Protein AF-A0AAN6SCI5-F1 (afdb_monomer)

Solvent-accessible surface area (backbone atoms only — not comparable to full-atom values): 6246 Å² total; per-residue (Å²): 141,80,89,65,73,74,57,64,56,63,54,95,92,51,54,70,69,58,29,52,54,51,34,51,48,52,53,50,52,51,50,53,50,50,53,51,49,54,52,49,51,63,71,60,40,54,67,60,54,48,51,54,51,54,52,51,51,54,52,51,53,52,50,51,53,50,52,54,50,53,52,52,52,51,52,53,52,51,54,54,52,53,51,53,58,55,62,68,71,72,76,73,95,79,88,89,83,80,87,81,86,83,130

Organism: NCBI:txid241081

pLDDT: mean 79.53, std 14.57, range [45.47, 95.69]

Secondary structure (DSSP, 8-state):
----GGGGSPPTT--HHHHHHHHHHHHHHHHHHHHHHHHHHHHT-HHHHHHHHHHHHHHHHHHHHHHHHHHHHHHHHHHHHHHHHHHTTSS------------

Foldseek 3Di:
DDDDPCLLDADDVRDNVNSVVSVVVSVVVVVVVVVVVVVVVVVPCVVVVVVVVVVVVVVVVVVVVVVVVVVVVVVVVVVVVVVVVVVVVPPDPDDDPDDDDDD

Structure (mmCIF, N/CA/C/O backbone):
data_AF-A0AAN6SCI5-F1
#
_entry.id   AF-A0AAN6SCI5-F1
#
loop_
_atom_site.group_PDB
_atom_site.id
_atom_site.type_symbol
_atom_site.label_atom_id
_atom_site.label_alt_id
_atom_site.label_comp_id
_atom_site.label_asym_id
_atom_site.label_entity_id
_atom_site.label_seq_id
_atom_site.pdbx_PDB_ins_code
_atom_site.Cartn_x
_atom_site.Cartn_y
_atom_site.Cartn_z
_atom_site.occupancy
_atom_site.B_iso_or_equiv
_atom_site.auth_seq_id
_atom_site.auth_comp_id
_atom_site.auth_asym_id
_atom_site.auth_atom_id
_atom_site.pdbx_PDB_model_num
ATOM 1 N N . MET A 1 1 ? 7.717 -0.915 -23.045 1.00 56.09 1 MET A N 1
ATOM 2 C CA . MET A 1 1 ? 8.410 -0.181 -24.132 1.00 56.09 1 MET A CA 1
ATOM 3 C C . MET A 1 1 ? 9.618 -0.993 -24.574 1.00 56.09 1 MET A C 1
ATOM 5 O O . MET A 1 1 ? 10.238 -1.603 -23.715 1.00 56.09 1 MET A O 1
ATOM 9 N N . SER A 1 2 ? 9.942 -1.019 -25.869 1.00 64.94 2 SER A N 1
ATOM 10 C CA . SER A 1 2 ? 11.086 -1.757 -26.432 1.00 64.94 2 SER A CA 1
ATOM 11 C C . SER A 1 2 ? 12.125 -0.799 -27.021 1.00 64.94 2 SER A C 1
ATOM 13 O O . SER A 1 2 ? 11.762 0.191 -27.656 1.00 64.94 2 SER A O 1
ATOM 15 N N . PHE A 1 3 ? 13.411 -1.096 -26.833 1.00 68.00 3 PHE A N 1
ATOM 16 C CA . PHE A 1 3 ? 14.507 -0.353 -27.457 1.00 68.00 3 PHE A CA 1
ATOM 17 C C . PHE A 1 3 ? 14.602 -0.686 -28.957 1.00 68.00 3 PHE A C 1
ATOM 19 O O . PHE A 1 3 ? 14.594 -1.860 -29.324 1.00 68.00 3 PHE A O 1
ATOM 26 N N . ASN A 1 4 ? 14.694 0.330 -29.825 1.00 72.62 4 ASN A N 1
ATOM 27 C CA . ASN A 1 4 ? 14.859 0.142 -31.271 1.00 72.62 4 ASN A CA 1
ATOM 28 C C . ASN A 1 4 ? 16.313 0.405 -31.694 1.00 72.62 4 ASN A C 1
ATOM 30 O O . ASN A 1 4 ? 16.757 1.554 -31.740 1.00 72.62 4 ASN A O 1
ATOM 34 N N . ALA A 1 5 ? 17.028 -0.656 -32.072 1.00 68.50 5 ALA A N 1
ATOM 35 C CA . ALA A 1 5 ? 18.423 -0.592 -32.504 1.00 68.50 5 ALA A CA 1
ATOM 36 C C . ALA A 1 5 ? 18.646 0.214 -33.801 1.00 68.50 5 ALA A C 1
ATOM 38 O O . ALA A 1 5 ? 19.753 0.692 -34.030 1.00 68.50 5 ALA A O 1
ATOM 39 N N . ALA A 1 6 ? 17.609 0.454 -34.615 1.00 71.31 6 ALA A N 1
ATOM 40 C CA . ALA A 1 6 ? 17.704 1.300 -35.811 1.00 71.31 6 ALA A CA 1
ATOM 41 C C . ALA A 1 6 ? 18.051 2.768 -35.488 1.00 71.31 6 ALA A C 1
ATOM 43 O O . ALA A 1 6 ? 18.509 3.508 -36.355 1.00 71.31 6 ALA A O 1
ATOM 44 N N . THR A 1 7 ? 17.882 3.190 -34.229 1.00 67.31 7 THR A N 1
ATOM 45 C CA . THR A 1 7 ? 18.312 4.512 -33.742 1.00 67.31 7 THR A CA 1
ATOM 46 C C . THR A 1 7 ? 19.832 4.693 -33.722 1.00 67.31 7 THR A C 1
ATOM 48 O O . THR A 1 7 ? 20.293 5.832 -33.677 1.00 67.31 7 THR A O 1
ATOM 51 N N . LEU A 1 8 ? 20.595 3.596 -33.805 1.00 67.25 8 LEU A N 1
ATOM 52 C CA . LEU A 1 8 ? 22.060 3.587 -33.839 1.00 67.25 8 LEU A CA 1
ATOM 53 C C . LEU A 1 8 ? 22.634 3.738 -35.257 1.00 67.25 8 LEU A C 1
ATOM 55 O O . LEU A 1 8 ? 23.846 3.849 -35.417 1.00 67.25 8 LEU A O 1
ATOM 59 N N . ILE A 1 9 ? 21.784 3.725 -36.288 1.00 77.25 9 ILE A N 1
ATOM 60 C CA . ILE A 1 9 ? 22.217 3.884 -37.678 1.00 77.25 9 ILE A CA 1
ATOM 61 C C . ILE A 1 9 ? 22.414 5.386 -37.961 1.00 77.25 9 ILE A C 1
ATOM 63 O O . ILE A 1 9 ? 21.486 6.169 -37.703 1.00 77.25 9 ILE A O 1
ATOM 67 N N . PRO A 1 10 ? 23.581 5.806 -38.492 1.00 74.19 10 PRO A N 1
ATOM 68 C CA . PRO A 1 10 ? 23.814 7.189 -38.894 1.00 74.19 10 PRO A CA 1
ATOM 69 C C . PRO A 1 10 ? 22.799 7.641 -39.942 1.00 74.19 10 PRO A C 1
ATOM 71 O O . PRO A 1 10 ? 22.549 6.937 -40.924 1.00 74.19 10 PRO A O 1
ATOM 74 N N . LEU A 1 11 ? 22.227 8.829 -39.762 1.00 81.94 11 LEU A N 1
ATOM 75 C CA . LEU A 1 11 ? 21.413 9.443 -40.806 1.00 81.94 11 LEU A CA 1
ATOM 76 C C . LEU A 1 11 ? 22.307 9.953 -41.941 1.00 81.94 11 LEU A C 1
ATOM 78 O O . LEU A 1 11 ? 23.497 10.223 -41.770 1.00 81.94 11 LEU A O 1
ATOM 82 N N . LYS A 1 12 ? 21.732 10.099 -43.136 1.00 82.44 12 LYS A N 1
ATOM 83 C CA . LYS A 1 12 ? 22.467 10.590 -44.306 1.00 82.44 12 LYS A CA 1
ATOM 84 C C . LYS A 1 12 ? 23.033 11.990 -44.022 1.00 82.44 12 LYS A C 1
ATOM 86 O O . LYS A 1 12 ? 22.271 12.925 -43.805 1.00 82.44 12 LYS A O 1
ATOM 91 N N . GLY A 1 13 ? 24.360 12.119 -44.049 1.00 80.88 13 GLY A N 1
ATOM 92 C CA . GLY A 1 13 ? 25.071 13.368 -43.740 1.00 80.88 13 GLY A CA 1
ATOM 93 C C . GLY A 1 13 ? 25.340 13.608 -42.247 1.00 80.88 13 GLY A C 1
ATOM 94 O O . GLY A 1 13 ? 25.936 14.623 -41.897 1.00 80.88 13 GLY A O 1
ATOM 95 N N . GLU A 1 14 ? 24.938 12.690 -41.366 1.00 83.69 14 GLU A N 1
ATOM 96 C CA . GLU A 1 14 ? 25.237 12.740 -39.935 1.00 83.69 14 GLU A CA 1
ATOM 97 C C . GLU A 1 14 ? 26.653 12.206 -39.687 1.00 83.69 14 GLU A C 1
ATOM 99 O O . GLU A 1 14 ? 27.025 11.127 -40.154 1.00 83.69 14 GLU A O 1
ATOM 104 N N . ASN A 1 15 ? 27.469 12.966 -38.956 1.00 86.62 15 ASN A N 1
ATOM 105 C CA . ASN A 1 15 ? 28.767 12.466 -38.523 1.00 86.62 15 ASN A CA 1
ATOM 106 C C . ASN A 1 15 ? 28.599 11.446 -37.380 1.00 86.62 15 ASN A C 1
ATOM 108 O O . ASN A 1 15 ? 27.557 11.350 -36.722 1.00 86.62 15 ASN A O 1
ATOM 112 N N . ASN A 1 16 ? 29.655 10.676 -37.130 1.00 83.06 16 ASN A N 1
ATOM 113 C CA . ASN A 1 16 ? 29.628 9.615 -36.127 1.00 83.06 16 ASN A CA 1
ATOM 114 C C . ASN A 1 16 ? 29.307 10.164 -34.721 1.00 83.06 16 ASN A C 1
ATOM 116 O O . ASN A 1 16 ? 28.493 9.594 -34.002 1.00 83.06 16 ASN A O 1
ATOM 120 N N . LEU A 1 17 ? 29.871 11.323 -34.355 1.00 86.31 17 LEU A N 1
ATOM 121 C CA . LEU A 1 17 ? 29.656 11.952 -33.047 1.00 86.31 17 LEU A CA 1
ATOM 122 C C . LEU A 1 17 ? 28.173 12.258 -32.781 1.00 86.31 17 LEU A C 1
ATOM 124 O O . LEU A 1 17 ? 27.660 11.939 -31.710 1.00 86.31 17 LEU A O 1
ATOM 128 N N . ASN A 1 18 ? 27.476 12.823 -33.767 1.00 85.38 18 ASN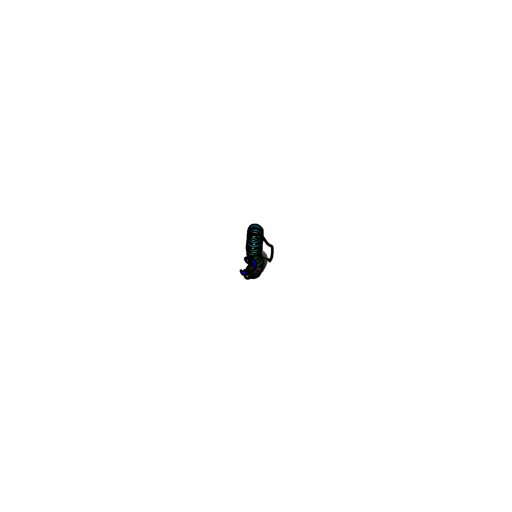 A N 1
ATOM 129 C CA . ASN A 1 18 ? 26.053 13.139 -33.670 1.00 85.38 18 ASN A CA 1
ATOM 130 C C . ASN A 1 18 ? 25.195 11.869 -33.579 1.00 85.38 18 ASN A C 1
ATOM 132 O O . ASN A 1 18 ? 24.249 11.823 -32.792 1.00 85.38 18 ASN A O 1
ATOM 136 N N . THR A 1 19 ? 25.592 10.810 -34.290 1.00 84.62 19 THR A N 1
ATOM 137 C CA . THR A 1 19 ? 24.932 9.498 -34.210 1.00 84.62 19 THR A CA 1
ATOM 138 C C . THR A 1 19 ? 25.025 8.920 -32.792 1.00 84.62 19 THR A C 1
ATOM 140 O O . THR A 1 19 ? 24.010 8.521 -32.219 1.00 84.62 19 THR A O 1
ATOM 143 N N . TRP A 1 20 ? 26.214 8.941 -32.176 1.00 81.75 20 TRP A N 1
ATOM 144 C CA . TRP A 1 20 ? 26.405 8.483 -30.792 1.00 81.75 20 TRP A CA 1
ATOM 145 C C . TRP A 1 20 ? 25.685 9.366 -29.770 1.00 81.75 20 TRP A C 1
ATOM 147 O O . TRP A 1 20 ? 25.087 8.847 -28.829 1.00 81.75 20 TRP A O 1
ATOM 157 N N . ALA A 1 21 ? 25.679 10.688 -29.958 1.00 86.50 21 ALA A N 1
ATOM 158 C CA . ALA A 1 21 ? 24.939 11.600 -29.087 1.00 86.50 21 ALA A CA 1
ATOM 159 C C . ALA A 1 21 ? 23.427 11.315 -29.122 1.00 86.50 21 ALA A C 1
ATOM 161 O O . ALA A 1 21 ? 22.771 11.261 -28.078 1.00 86.50 21 ALA A O 1
ATOM 162 N N . ARG A 1 22 ? 22.873 11.064 -30.315 1.00 86.44 22 ARG A N 1
ATOM 163 C CA . ARG A 1 22 ? 21.469 10.682 -30.504 1.00 86.44 22 ARG A CA 1
ATOM 164 C C . ARG A 1 22 ? 21.164 9.324 -29.871 1.00 86.44 22 ARG A C 1
ATOM 166 O O . ARG A 1 22 ? 20.177 9.205 -29.147 1.00 86.44 22 ARG A O 1
ATOM 173 N N . ALA A 1 23 ? 22.029 8.334 -30.073 1.00 83.06 23 ALA A N 1
ATOM 174 C CA . ALA A 1 23 ? 21.927 7.017 -29.449 1.00 83.06 23 ALA A CA 1
ATOM 175 C C . ALA A 1 23 ? 21.897 7.090 -27.912 1.00 83.06 23 ALA A C 1
ATOM 177 O O . ALA A 1 23 ? 21.018 6.506 -27.275 1.00 83.06 23 ALA A O 1
ATOM 178 N N . LEU A 1 24 ? 22.820 7.851 -27.316 1.00 85.56 24 LEU A N 1
ATOM 179 C CA . LEU A 1 24 ? 22.894 8.048 -25.867 1.00 85.56 24 LEU A CA 1
ATOM 180 C C . LEU A 1 24 ? 21.647 8.744 -25.324 1.00 85.56 24 LEU A C 1
ATOM 182 O O . LEU A 1 24 ? 21.133 8.350 -24.27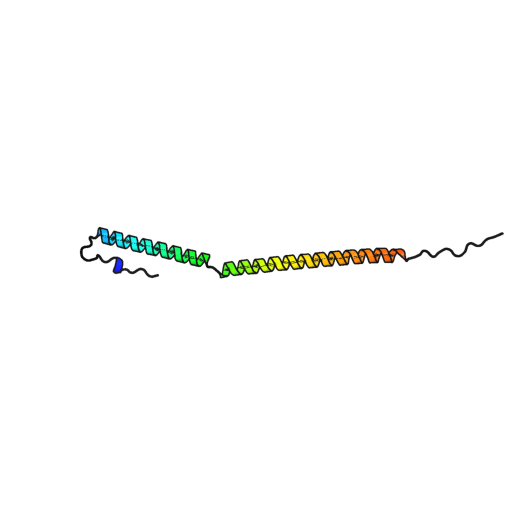8 1.00 85.56 24 LEU A O 1
ATOM 186 N N . LYS A 1 25 ? 21.118 9.733 -26.052 1.00 88.38 25 LYS A N 1
ATOM 187 C CA . LYS A 1 25 ? 19.868 10.403 -25.684 1.00 88.38 25 LYS A CA 1
ATOM 188 C C . LYS A 1 25 ? 18.685 9.431 -25.675 1.00 88.38 25 LYS A C 1
ATOM 190 O O . LYS A 1 25 ? 17.949 9.393 -24.695 1.00 88.38 25 LYS A O 1
ATOM 195 N N . TYR A 1 26 ? 18.542 8.599 -26.708 1.00 86.69 26 TYR A N 1
ATOM 196 C CA . TYR A 1 26 ? 17.487 7.580 -26.749 1.00 86.69 26 TYR A CA 1
ATOM 197 C C . TYR A 1 26 ? 17.606 6.562 -25.615 1.00 86.69 26 TYR A C 1
ATOM 199 O O . TYR A 1 26 ? 16.595 6.199 -25.013 1.00 86.69 26 TYR A O 1
ATOM 207 N N . LEU A 1 27 ? 18.825 6.114 -25.305 1.00 85.88 27 LEU A N 1
ATOM 208 C CA . LEU A 1 27 ? 19.065 5.209 -24.184 1.00 85.88 27 LEU A CA 1
ATOM 209 C C . LEU A 1 27 ? 18.673 5.863 -22.852 1.00 85.88 27 LEU A C 1
ATOM 211 O O . LEU A 1 27 ? 17.992 5.241 -22.037 1.00 85.88 27 LEU A O 1
ATOM 215 N N . PHE A 1 28 ? 19.056 7.124 -22.648 1.00 90.25 28 PHE A N 1
ATOM 216 C CA . PHE A 1 28 ? 18.709 7.874 -21.446 1.00 90.25 28 PHE A CA 1
ATOM 217 C C . PHE A 1 28 ? 17.193 8.049 -21.298 1.00 90.25 28 PHE A C 1
ATOM 219 O O . PHE A 1 28 ? 16.641 7.762 -20.234 1.00 90.25 28 PHE A O 1
ATOM 226 N N . ASP A 1 29 ? 16.504 8.441 -22.371 1.00 89.00 29 ASP A N 1
ATOM 227 C CA . ASP A 1 29 ? 15.047 8.594 -22.379 1.00 89.00 29 ASP A CA 1
ATOM 228 C C . ASP A 1 29 ? 14.341 7.254 -22.117 1.00 89.00 29 ASP A C 1
ATOM 230 O O . ASP A 1 29 ? 13.384 7.193 -21.341 1.00 89.00 29 ASP A O 1
ATOM 234 N N . PHE A 1 30 ? 14.842 6.153 -22.686 1.00 89.06 30 PHE A N 1
ATOM 235 C CA . PHE A 1 30 ? 14.324 4.809 -22.427 1.00 89.06 30 PHE A CA 1
ATOM 236 C C . PHE A 1 30 ? 14.457 4.410 -20.950 1.00 89.06 30 PHE A C 1
ATOM 238 O O . PHE A 1 30 ? 13.483 3.945 -20.347 1.00 89.06 30 PHE A O 1
ATOM 245 N N . ILE A 1 31 ? 15.633 4.619 -20.348 1.00 89.81 31 ILE A N 1
ATOM 246 C CA . ILE A 1 31 ? 15.879 4.328 -18.928 1.00 89.81 31 ILE A CA 1
ATOM 247 C C . ILE A 1 31 ? 14.964 5.188 -18.050 1.00 89.81 31 ILE A C 1
ATOM 249 O O . ILE A 1 31 ? 14.265 4.664 -17.182 1.00 89.81 31 ILE A O 1
ATOM 253 N N . ARG A 1 32 ? 14.901 6.499 -18.311 1.00 92.62 32 ARG A N 1
ATOM 254 C CA . ARG A 1 32 ? 14.064 7.445 -17.561 1.00 92.62 32 ARG A CA 1
ATOM 255 C C . ARG A 1 32 ? 12.583 7.066 -17.596 1.00 92.62 32 ARG A C 1
ATOM 257 O O . ARG A 1 32 ? 11.909 7.105 -16.562 1.00 92.62 32 ARG A O 1
ATOM 264 N N . ASN A 1 33 ? 12.081 6.689 -18.769 1.00 91.44 33 ASN A N 1
ATOM 265 C CA . ASN A 1 33 ? 10.690 6.285 -18.945 1.00 91.44 33 ASN A CA 1
ATOM 266 C C . ASN A 1 33 ? 10.398 4.948 -18.257 1.00 91.44 33 ASN A C 1
ATOM 268 O O . ASN A 1 33 ? 9.351 4.801 -17.630 1.00 91.44 33 ASN A O 1
ATOM 272 N N . SER A 1 34 ? 11.336 4.000 -18.313 1.00 91.62 34 SER A N 1
ATOM 273 C CA . SER A 1 34 ? 11.204 2.705 -17.637 1.00 91.62 34 SER A CA 1
ATOM 274 C C . SER A 1 34 ? 11.156 2.869 -16.116 1.00 91.62 34 SER A C 1
ATOM 276 O O . SER A 1 34 ? 10.253 2.338 -15.474 1.00 91.62 34 SER A O 1
ATOM 278 N N . ILE A 1 35 ? 12.052 3.681 -15.542 1.00 91.88 35 ILE A N 1
ATOM 279 C CA . ILE A 1 35 ? 12.055 3.994 -14.104 1.00 91.88 35 ILE A CA 1
ATOM 280 C C . ILE A 1 35 ? 10.746 4.680 -13.696 1.00 91.88 35 ILE A C 1
ATOM 282 O O . ILE A 1 35 ? 10.117 4.280 -12.718 1.00 91.88 35 ILE A O 1
ATOM 286 N N . SER A 1 36 ? 10.297 5.679 -14.463 1.00 91.69 36 SER A N 1
ATOM 287 C CA . SER A 1 36 ? 9.024 6.365 -14.201 1.00 91.69 36 SER A CA 1
ATOM 288 C C . SER A 1 36 ? 7.835 5.402 -14.223 1.00 91.69 36 SER A C 1
ATOM 290 O O . SER A 1 36 ? 6.962 5.491 -13.362 1.00 91.69 36 SER A O 1
ATOM 292 N N . SER A 1 37 ? 7.814 4.459 -15.171 1.00 88.62 37 SER A N 1
ATOM 293 C CA . SER A 1 37 ? 6.774 3.430 -15.270 1.00 88.62 37 SER A CA 1
ATOM 294 C C . SER A 1 37 ? 6.738 2.546 -14.025 1.00 88.62 37 SER A C 1
ATOM 296 O O . SER A 1 37 ? 5.676 2.397 -13.429 1.00 88.62 37 SER A O 1
ATOM 298 N N . VAL A 1 38 ? 7.892 2.024 -13.594 1.00 85.88 38 VAL A N 1
ATOM 299 C CA . VAL A 1 38 ? 7.998 1.170 -12.398 1.00 85.88 38 VAL A CA 1
ATOM 300 C C . VAL A 1 38 ? 7.576 1.927 -11.136 1.00 85.88 38 VAL A C 1
ATOM 302 O O . VAL A 1 38 ? 6.830 1.399 -10.316 1.00 85.88 38 VAL A O 1
ATOM 305 N N . ILE A 1 39 ? 7.994 3.188 -10.982 1.00 85.19 39 ILE A N 1
ATOM 306 C CA . ILE A 1 39 ? 7.585 4.026 -9.843 1.00 85.19 39 ILE A CA 1
ATOM 307 C C . ILE A 1 39 ? 6.072 4.262 -9.849 1.00 85.19 39 ILE A C 1
ATOM 309 O O . ILE A 1 39 ? 5.436 4.203 -8.797 1.00 85.19 39 ILE A O 1
ATOM 313 N N . ASN A 1 40 ? 5.484 4.546 -11.012 1.00 83.25 40 ASN A N 1
ATOM 314 C CA . ASN A 1 40 ? 4.045 4.769 -11.125 1.00 83.25 40 ASN A CA 1
ATOM 315 C C . ASN A 1 40 ? 3.248 3.498 -10.836 1.00 83.25 40 ASN A C 1
ATOM 317 O O . ASN A 1 40 ? 2.227 3.577 -10.162 1.00 83.25 40 ASN A O 1
ATOM 321 N N . GLU A 1 41 ? 3.724 2.340 -11.280 1.00 82.50 41 GLU A N 1
ATOM 322 C CA . GLU A 1 41 ? 3.124 1.046 -10.960 1.00 82.50 41 GLU A CA 1
ATOM 323 C C . GLU A 1 41 ? 3.205 0.747 -9.457 1.00 82.50 41 GLU A C 1
ATOM 325 O O . GLU A 1 41 ? 2.200 0.393 -8.844 1.00 82.50 41 GLU A O 1
ATOM 330 N N . ALA A 1 42 ? 4.355 1.003 -8.826 1.00 77.12 42 ALA A N 1
ATOM 331 C CA . ALA A 1 42 ? 4.523 0.855 -7.382 1.00 77.12 42 ALA A CA 1
ATOM 332 C C . ALA A 1 42 ? 3.601 1.794 -6.579 1.00 77.12 42 ALA A C 1
ATOM 334 O O . ALA A 1 42 ? 3.005 1.377 -5.586 1.00 77.12 42 ALA A O 1
ATOM 335 N N . LYS A 1 43 ? 3.439 3.052 -7.016 1.00 74.88 43 LYS A N 1
ATOM 336 C CA . LYS A 1 43 ? 2.498 4.016 -6.412 1.00 74.88 43 LYS A CA 1
ATOM 337 C C . LYS A 1 43 ? 1.042 3.624 -6.637 1.00 74.88 43 LYS A C 1
ATOM 339 O O . LYS A 1 43 ? 0.216 3.795 -5.747 1.00 74.88 43 LYS A O 1
ATOM 344 N N . ASN A 1 44 ? 0.736 3.101 -7.818 1.00 69.81 44 ASN A N 1
ATOM 345 C CA . ASN A 1 44 ? -0.589 2.632 -8.192 1.00 69.81 44 ASN A CA 1
ATOM 346 C C . ASN A 1 44 ? -0.814 1.171 -7.786 1.00 69.81 44 ASN A C 1
ATOM 348 O O . ASN A 1 44 ? -1.672 0.503 -8.361 1.00 69.81 44 ASN A O 1
ATOM 352 N N . ASN A 1 45 ? -0.085 0.667 -6.783 1.00 79.06 45 ASN A N 1
ATOM 353 C CA . ASN A 1 45 ? -0.407 -0.589 -6.120 1.00 79.06 45 ASN A CA 1
ATOM 354 C C . ASN A 1 45 ? -1.707 -0.404 -5.313 1.00 79.06 45 ASN A C 1
ATOM 356 O O . ASN A 1 45 ? -1.726 -0.323 -4.082 1.00 79.06 45 ASN A O 1
ATOM 360 N N . GLN A 1 46 ? -2.814 -0.291 -6.050 1.00 73.31 46 GLN A N 1
ATOM 361 C CA . GLN A 1 46 ? -4.177 -0.124 -5.560 1.00 73.31 46 GLN A CA 1
ATOM 362 C C . GLN A 1 46 ? -4.558 -1.258 -4.615 1.00 73.31 46 GLN A C 1
ATOM 364 O O . GLN A 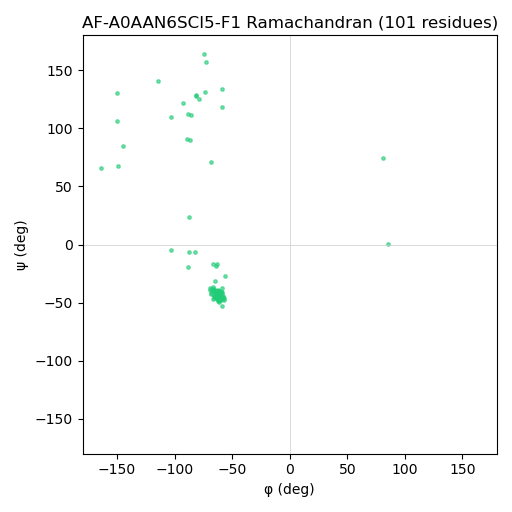1 46 ? -5.351 -1.047 -3.704 1.00 73.31 46 GLN A O 1
ATOM 369 N N . THR A 1 47 ? -3.951 -2.433 -4.782 1.00 76.94 47 THR A N 1
ATOM 370 C CA . THR A 1 47 ? -4.112 -3.576 -3.886 1.00 76.94 47 THR A CA 1
ATOM 371 C C . THR A 1 47 ? -3.613 -3.256 -2.482 1.00 76.94 47 THR A C 1
ATOM 373 O O . THR A 1 47 ? -4.345 -3.479 -1.519 1.00 76.94 47 THR A O 1
ATOM 376 N N . LEU A 1 48 ? -2.414 -2.675 -2.347 1.00 79.25 48 LEU A N 1
ATOM 377 C CA . LEU A 1 48 ? -1.896 -2.260 -1.043 1.00 79.25 48 LEU A CA 1
ATOM 378 C C . LEU A 1 48 ? -2.745 -1.132 -0.448 1.00 79.25 48 LEU A C 1
ATOM 380 O O . LEU A 1 48 ? -3.117 -1.201 0.721 1.00 79.25 48 LEU A O 1
ATOM 384 N N . HIS A 1 49 ? -3.108 -0.126 -1.251 1.00 80.06 49 HIS A N 1
ATOM 385 C CA . HIS A 1 49 ? -3.930 0.983 -0.762 1.00 80.06 49 HIS A CA 1
ATOM 386 C C . HIS A 1 49 ? -5.316 0.517 -0.286 1.00 80.06 49 HIS A C 1
ATOM 388 O O . HIS A 1 49 ? -5.764 0.923 0.789 1.00 80.06 49 HIS A O 1
ATOM 394 N N . LYS A 1 50 ? -5.968 -0.371 -1.045 1.00 83.69 50 LYS A N 1
ATOM 395 C CA . LYS A 1 50 ? -7.248 -0.983 -0.678 1.00 83.69 50 LYS A CA 1
ATOM 396 C C . LYS A 1 50 ? -7.118 -1.808 0.599 1.00 83.69 50 LYS A C 1
ATOM 398 O O . LYS A 1 50 ? -7.907 -1.609 1.512 1.00 83.69 50 LYS A O 1
ATOM 403 N N . CYS A 1 51 ? -6.086 -2.646 0.700 1.00 85.81 51 CYS A N 1
ATOM 404 C CA . CYS A 1 51 ? -5.824 -3.451 1.893 1.00 85.81 51 CYS A CA 1
ATOM 405 C C . CYS A 1 51 ? -5.662 -2.577 3.150 1.00 85.81 51 CYS A C 1
ATOM 407 O O . CYS A 1 51 ? -6.301 -2.830 4.167 1.00 85.81 51 CYS A O 1
ATOM 409 N N . VAL A 1 52 ? -4.883 -1.490 3.068 1.00 89.12 52 VAL A N 1
ATOM 410 C CA . VAL A 1 52 ? -4.722 -0.534 4.180 1.00 89.12 52 VAL A CA 1
ATOM 411 C C . VAL A 1 52 ? -6.056 0.114 4.563 1.00 89.12 52 VAL A C 1
ATOM 413 O O . VAL A 1 52 ? -6.349 0.263 5.750 1.00 89.12 52 VAL A O 1
ATOM 416 N N .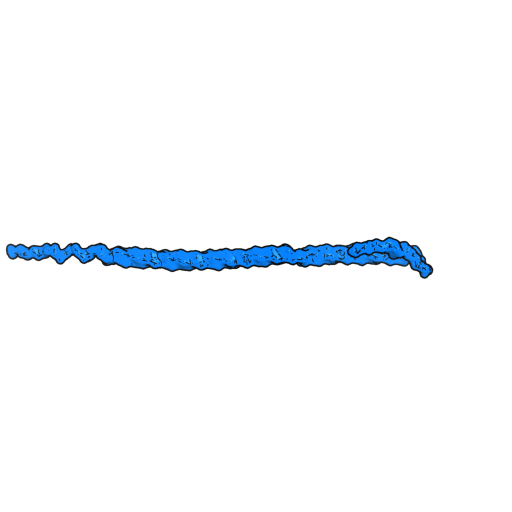 LYS A 1 53 ? -6.885 0.476 3.578 1.00 88.38 53 LYS A N 1
ATOM 417 C CA . LYS A 1 53 ? -8.206 1.068 3.821 1.00 88.38 53 LYS A CA 1
ATOM 418 C C . LYS A 1 53 ? -9.160 0.080 4.502 1.00 88.38 53 LYS A C 1
ATOM 420 O O . LYS A 1 53 ? -9.803 0.446 5.482 1.00 88.38 53 LYS A O 1
ATOM 425 N N . ASP A 1 54 ? -9.207 -1.162 4.027 1.00 92.06 54 ASP A N 1
ATOM 426 C CA . ASP A 1 54 ? -10.040 -2.225 4.598 1.00 92.06 54 ASP A CA 1
ATOM 427 C C . ASP A 1 54 ? -9.624 -2.529 6.051 1.00 92.06 54 ASP A C 1
ATOM 429 O O . ASP A 1 54 ? -10.476 -2.630 6.934 1.00 92.06 54 ASP A O 1
ATOM 433 N N . ILE A 1 55 ? -8.315 -2.570 6.337 1.00 93.19 55 ILE A N 1
ATOM 434 C CA . ILE A 1 55 ? -7.788 -2.712 7.706 1.00 93.19 55 ILE A CA 1
ATOM 435 C C . ILE A 1 55 ? -8.230 -1.544 8.597 1.00 93.19 55 ILE A C 1
ATOM 437 O O . ILE A 1 55 ? -8.617 -1.770 9.745 1.00 93.19 55 ILE A O 1
ATOM 441 N N . SER A 1 56 ? -8.201 -0.307 8.088 1.00 94.06 56 SER A N 1
ATOM 442 C CA . SER A 1 56 ? -8.651 0.866 8.847 1.00 94.06 56 SER A CA 1
ATOM 443 C C . SER A 1 56 ? -10.116 0.735 9.271 1.00 94.06 56 SER A C 1
ATOM 445 O O . SER A 1 56 ? -10.422 0.944 10.443 1.00 94.06 56 SER A O 1
ATOM 447 N N . TYR A 1 57 ? -11.003 0.317 8.359 1.00 94.00 57 TYR A N 1
ATOM 448 C CA . TYR A 1 57 ? -12.416 0.095 8.684 1.00 94.00 57 TYR A CA 1
ATOM 449 C C . TYR A 1 57 ? -12.604 -0.986 9.753 1.00 94.00 57 TYR A C 1
ATOM 451 O O . TYR A 1 57 ? -13.348 -0.779 10.708 1.00 94.00 57 TYR A O 1
ATOM 459 N N . ILE A 1 58 ? -11.877 -2.105 9.654 1.00 94.88 58 ILE A N 1
ATOM 460 C CA . ILE A 1 58 ? -11.932 -3.183 10.655 1.00 94.88 58 ILE A CA 1
ATOM 461 C C . ILE A 1 58 ? -11.513 -2.677 12.045 1.00 94.88 58 ILE A C 1
ATOM 463 O O . ILE A 1 58 ? -12.112 -3.054 13.056 1.00 94.88 58 ILE A O 1
ATOM 467 N N . ILE A 1 59 ? -10.481 -1.829 12.118 1.00 94.25 59 ILE A N 1
ATOM 468 C CA . ILE A 1 59 ? -10.018 -1.238 13.380 1.00 94.25 59 ILE A CA 1
ATOM 469 C C . ILE A 1 59 ? -11.093 -0.326 13.981 1.00 94.25 59 ILE A C 1
ATOM 471 O O . ILE A 1 59 ? -11.343 -0.400 15.188 1.00 94.25 59 ILE A O 1
ATOM 475 N N . ASP A 1 60 ? -11.730 0.511 13.165 1.00 94.19 60 ASP A N 1
ATOM 476 C CA . ASP A 1 60 ? -12.758 1.446 13.624 1.00 94.19 60 ASP A CA 1
ATOM 477 C C . ASP A 1 60 ? -14.028 0.721 14.088 1.00 94.19 60 ASP A C 1
ATOM 479 O O . ASP A 1 60 ? -14.529 1.003 15.182 1.00 94.19 60 ASP A O 1
ATOM 483 N N . ASP A 1 61 ? -14.478 -0.299 13.352 1.00 92.69 61 ASP A N 1
ATOM 484 C CA . ASP A 1 61 ? -15.591 -1.156 13.770 1.00 92.69 61 ASP A CA 1
ATOM 485 C C . ASP A 1 61 ? -15.283 -1.847 15.102 1.00 92.69 61 ASP A C 1
ATOM 487 O O . ASP A 1 61 ? -16.100 -1.833 16.028 1.00 92.69 61 ASP A O 1
ATOM 491 N N . LYS A 1 62 ? -14.073 -2.399 15.261 1.00 93.44 62 LYS A N 1
ATOM 492 C CA . LYS A 1 62 ? -13.654 -3.050 16.510 1.00 93.44 62 LYS A CA 1
ATOM 493 C C . LYS A 1 62 ? -13.648 -2.082 17.697 1.00 93.44 62 LYS A C 1
ATOM 495 O O . LYS A 1 62 ? -14.072 -2.463 18.795 1.00 93.44 62 LYS A O 1
ATOM 500 N N 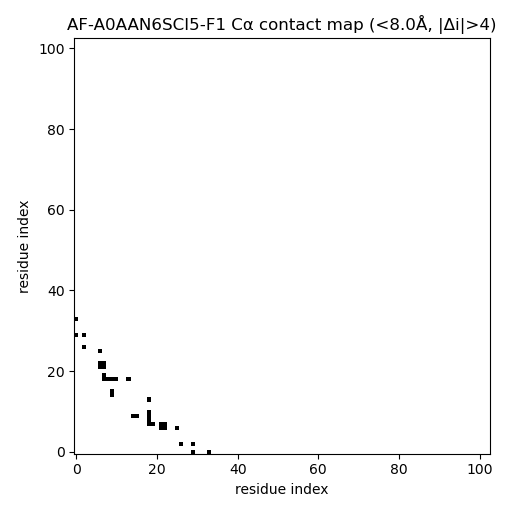. LYS A 1 63 ? -13.198 -0.837 17.503 1.00 91.69 63 LYS A N 1
ATOM 501 C CA . LYS A 1 63 ? -13.276 0.216 18.532 1.00 91.69 63 LYS A CA 1
ATOM 502 C C . LYS A 1 63 ? -14.727 0.512 18.903 1.00 91.69 63 LYS A C 1
ATOM 504 O O . LYS A 1 63 ? -15.049 0.545 20.089 1.00 91.69 63 LYS A O 1
ATOM 509 N N . ASN A 1 64 ? -15.605 0.659 17.912 1.00 92.69 64 ASN A N 1
ATOM 510 C CA . ASN A 1 64 ? -17.025 0.911 18.143 1.00 92.69 64 ASN A CA 1
ATOM 511 C C . ASN A 1 64 ? -17.683 -0.220 18.953 1.00 92.69 64 ASN A C 1
ATOM 513 O O . ASN A 1 64 ? -18.313 0.035 19.980 1.00 92.69 64 ASN A O 1
ATOM 517 N N . TYR A 1 65 ? -17.455 -1.482 18.572 1.00 89.81 65 TYR A N 1
ATOM 518 C CA . TYR A 1 65 ? -17.948 -2.636 19.331 1.00 89.81 65 TYR A CA 1
ATOM 519 C C . TYR A 1 65 ? -17.434 -2.654 20.772 1.00 89.81 65 TYR A C 1
ATOM 521 O O . TYR A 1 65 ? -18.207 -2.909 21.696 1.00 89.81 65 TYR A O 1
ATOM 529 N N . THR A 1 66 ? -16.154 -2.344 20.980 1.00 94.06 66 THR A N 1
ATOM 530 C CA . THR A 1 66 ? -15.556 -2.278 22.323 1.00 94.06 66 THR A CA 1
ATOM 531 C C . THR A 1 66 ? -16.257 -1.229 23.188 1.00 94.06 66 THR A C 1
ATOM 533 O O . THR A 1 66 ? -16.619 -1.519 24.329 1.00 94.06 66 THR A O 1
ATOM 536 N N . ASN A 1 67 ? -16.535 -0.049 22.631 1.00 94.19 67 ASN A N 1
ATOM 537 C CA . ASN A 1 67 ? -17.241 1.024 23.332 1.00 94.19 67 ASN A CA 1
ATOM 538 C C . ASN A 1 67 ? -18.682 0.630 23.691 1.00 94.19 67 ASN A C 1
ATOM 540 O O . ASN A 1 67 ?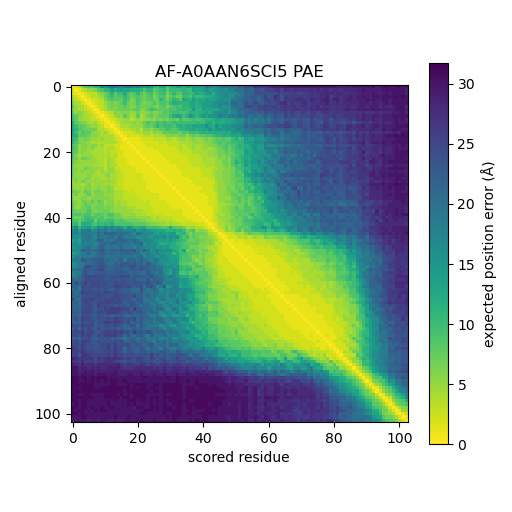 -19.122 0.859 24.817 1.00 94.19 67 ASN A O 1
ATOM 544 N N . ILE A 1 68 ? -1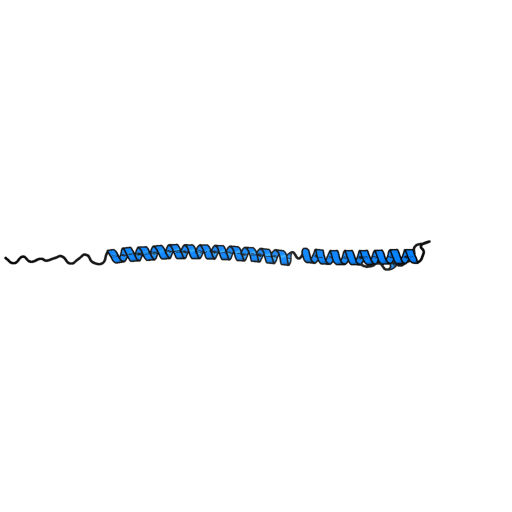9.407 -0.016 22.770 1.00 95.19 68 ILE A N 1
ATOM 545 C CA . ILE A 1 68 ? -20.774 -0.505 23.018 1.00 95.19 68 ILE A CA 1
ATOM 546 C C . ILE A 1 68 ? -20.784 -1.547 24.142 1.00 95.19 68 ILE A C 1
ATOM 548 O O . ILE A 1 68 ? -21.658 -1.518 25.011 1.00 95.19 68 ILE A O 1
ATOM 552 N N . VAL A 1 69 ? -19.825 -2.476 24.136 1.00 94.94 69 VAL A N 1
ATOM 553 C CA . VAL A 1 69 ? -19.704 -3.497 25.184 1.00 94.94 69 VAL A CA 1
ATOM 554 C C . VAL A 1 69 ? -19.385 -2.850 26.528 1.00 94.94 69 VAL A C 1
ATOM 556 O O . VAL A 1 69 ? -20.058 -3.162 27.508 1.00 94.94 69 VAL A O 1
ATOM 559 N N . ALA A 1 70 ? -18.431 -1.917 26.578 1.00 95.06 70 ALA A N 1
ATOM 560 C CA . ALA A 1 70 ? -18.090 -1.191 27.799 1.00 95.06 70 ALA A CA 1
ATOM 561 C C . ALA A 1 70 ? -19.306 -0.451 28.382 1.00 95.06 70 ALA A C 1
ATOM 563 O O . ALA A 1 70 ? -19.608 -0.609 29.565 1.00 95.06 70 ALA A O 1
ATOM 564 N N . ALA A 1 71 ? -20.067 0.259 27.542 1.00 94.94 71 ALA A N 1
ATOM 565 C CA . ALA A 1 71 ? -21.285 0.952 27.959 1.00 94.94 71 ALA A CA 1
ATOM 566 C C . ALA A 1 71 ? -22.351 -0.019 28.500 1.00 94.94 71 ALA A C 1
ATOM 568 O O . ALA A 1 71 ? -22.930 0.216 29.561 1.00 94.94 71 ALA A O 1
ATOM 569 N N . LYS A 1 72 ? -22.586 -1.152 27.821 1.00 94.12 72 LYS A N 1
ATOM 570 C CA . LYS A 1 72 ? -23.528 -2.183 28.298 1.00 94.12 72 LYS A CA 1
ATOM 571 C C . LYS A 1 72 ? -23.101 -2.787 29.635 1.00 94.12 72 LYS A C 1
ATOM 573 O O . LYS A 1 72 ? -23.954 -3.050 30.482 1.00 94.12 72 LYS A O 1
ATOM 578 N N . VAL A 1 73 ? -21.803 -3.019 29.825 1.00 95.69 73 VAL A N 1
ATOM 579 C CA . VAL A 1 73 ? -21.253 -3.524 31.090 1.00 95.69 73 VAL A CA 1
ATOM 580 C C . VAL A 1 73 ? -21.451 -2.501 32.207 1.00 95.69 73 VAL A C 1
ATOM 582 O O . VAL A 1 73 ? -21.873 -2.879 33.300 1.00 95.69 73 VAL A O 1
ATOM 585 N N . GLU A 1 74 ? -21.212 -1.216 31.945 1.00 94.50 74 GLU A N 1
ATOM 586 C CA . GLU A 1 74 ? -21.415 -0.147 32.925 1.00 94.50 74 GLU A CA 1
ATOM 587 C C . GLU A 1 74 ? -22.881 -0.051 33.374 1.00 94.50 74 GLU A C 1
ATOM 589 O O . GLU A 1 74 ? -23.148 -0.027 34.578 1.00 94.50 74 GLU A O 1
ATOM 594 N N . VAL A 1 75 ? -23.829 -0.066 32.428 1.00 94.69 75 VAL A N 1
ATOM 595 C CA . VAL A 1 75 ? -25.275 -0.038 32.720 1.00 94.69 75 VAL A CA 1
ATOM 596 C C . VAL A 1 75 ? -25.674 -1.231 33.587 1.00 94.69 75 VAL A C 1
ATOM 598 O O . VAL A 1 75 ? -26.193 -1.035 34.686 1.00 94.69 75 VAL A O 1
ATOM 601 N N . LYS A 1 76 ? -25.333 -2.460 33.171 1.00 93.44 76 LYS A N 1
ATOM 602 C CA . LYS A 1 76 ? -25.636 -3.669 33.958 1.00 93.44 76 LYS A CA 1
ATOM 603 C C . LYS A 1 76 ? -25.005 -3.641 35.348 1.00 93.44 76 LYS A C 1
ATOM 605 O O . LYS A 1 76 ? -25.602 -4.100 36.316 1.00 93.44 76 LYS A O 1
ATOM 610 N N . THR A 1 77 ? -23.794 -3.100 35.470 1.00 92.12 77 THR A N 1
ATOM 611 C CA . THR A 1 77 ? -23.112 -2.985 36.766 1.00 92.12 77 THR A CA 1
ATOM 612 C C . THR A 1 77 ? -23.849 -2.028 37.705 1.00 92.12 77 THR A C 1
ATOM 614 O O . THR A 1 77 ? -23.931 -2.303 38.903 1.00 92.12 77 THR A O 1
ATOM 617 N N . LYS A 1 78 ? -24.396 -0.920 37.186 1.00 91.94 78 LYS A N 1
ATOM 618 C CA . LYS A 1 78 ? -25.218 0.019 37.967 1.00 91.94 78 LYS A CA 1
ATOM 619 C C . LYS A 1 78 ? -26.540 -0.621 38.401 1.00 91.94 78 LYS A C 1
ATOM 621 O O . LYS A 1 78 ? -26.844 -0.579 39.590 1.00 91.94 78 LYS A O 1
ATOM 626 N N . GLU A 1 79 ? -27.250 -1.291 37.492 1.00 90.19 79 GLU A N 1
ATOM 627 C CA . GLU A 1 79 ? -28.502 -2.010 37.793 1.00 90.19 79 GLU A CA 1
ATOM 628 C C . GLU A 1 79 ? -28.309 -3.062 38.899 1.00 90.19 79 GLU A C 1
ATOM 630 O O . GLU A 1 79 ? -29.066 -3.104 39.866 1.00 90.19 79 GL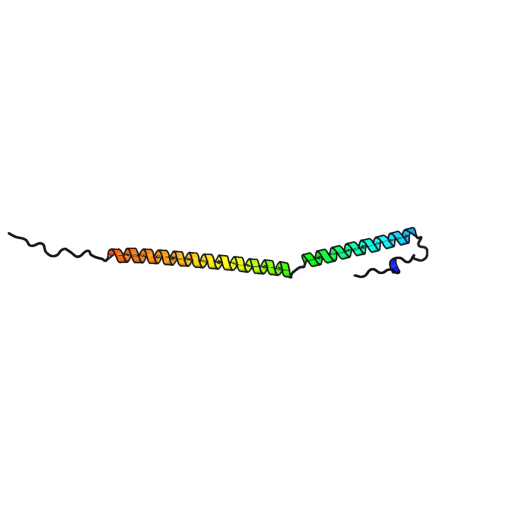U A O 1
ATOM 635 N N . ILE A 1 80 ? -27.246 -3.874 38.817 1.00 87.94 80 ILE A N 1
ATOM 636 C CA . ILE A 1 80 ? -26.937 -4.893 39.835 1.00 87.94 80 ILE A CA 1
ATOM 637 C C . ILE A 1 80 ? -26.664 -4.258 41.204 1.00 87.94 80 ILE A C 1
ATOM 639 O O . ILE A 1 80 ? -27.077 -4.804 42.229 1.00 87.94 80 ILE A O 1
ATOM 643 N N . LYS A 1 81 ? -25.956 -3.121 41.247 1.00 85.06 81 LYS A N 1
ATOM 644 C CA . LYS A 1 81 ? -25.703 -2.402 42.504 1.00 85.06 81 LYS A CA 1
ATOM 645 C C . LYS A 1 81 ? -27.003 -1.887 43.120 1.00 85.06 81 LYS A C 1
ATOM 647 O O . LYS A 1 81 ? -27.173 -2.044 44.323 1.00 85.06 81 LYS A O 1
ATOM 652 N N . GLU A 1 82 ? -27.909 -1.341 42.309 1.00 79.62 82 GLU A N 1
ATOM 653 C CA . GLU A 1 82 ? -29.209 -0.833 42.764 1.00 79.62 82 GLU A CA 1
ATOM 654 C C . GLU A 1 82 ? -30.135 -1.947 43.282 1.00 79.62 82 GLU A C 1
ATOM 656 O O . GLU A 1 82 ? -30.795 -1.782 44.308 1.00 79.62 82 GLU A O 1
ATOM 661 N N . ILE A 1 83 ? -30.152 -3.109 42.620 1.00 78.25 83 ILE A N 1
ATOM 662 C CA . ILE A 1 83 ? -30.910 -4.282 43.084 1.00 78.25 83 ILE A CA 1
ATOM 663 C C . ILE A 1 83 ? -30.395 -4.749 44.452 1.00 78.25 83 ILE A C 1
ATOM 665 O O . ILE A 1 83 ? -31.192 -5.030 45.345 1.00 78.25 83 ILE A O 1
ATOM 669 N N . LYS A 1 84 ? -29.069 -4.790 44.652 1.00 72.88 84 LYS A N 1
ATOM 670 C CA . LYS A 1 84 ? -28.470 -5.180 45.940 1.00 72.88 84 LYS A CA 1
ATOM 671 C C . LYS A 1 84 ? -28.811 -4.210 47.074 1.00 72.88 84 LYS A C 1
ATOM 673 O O . LYS A 1 84 ? -29.075 -4.663 48.182 1.00 72.88 84 LYS A O 1
ATOM 678 N N . THR A 1 85 ? -28.829 -2.899 46.826 1.00 69.12 85 THR A N 1
ATOM 679 C CA . THR A 1 85 ? -29.227 -1.923 47.856 1.00 69.12 85 THR A CA 1
ATOM 680 C C . THR A 1 85 ? -30.711 -1.997 48.195 1.00 69.12 85 THR A C 1
ATOM 682 O O . THR A 1 85 ? -31.049 -1.872 49.366 1.00 69.12 85 THR A O 1
ATOM 685 N N . LYS A 1 86 ? -31.593 -2.244 47.216 1.00 66.00 86 LYS A N 1
ATOM 686 C CA . LYS A 1 86 ? -33.032 -2.435 47.473 1.00 66.00 86 LYS A CA 1
ATOM 687 C C . LYS A 1 86 ? -33.319 -3.740 48.227 1.00 66.00 86 LYS A C 1
ATOM 689 O O . LYS A 1 86 ? -34.079 -3.729 49.183 1.00 66.00 86 LYS A O 1
ATOM 694 N N . SER A 1 87 ? -32.652 -4.837 47.862 1.00 61.19 87 SER A N 1
ATOM 695 C CA . SER A 1 87 ? -32.817 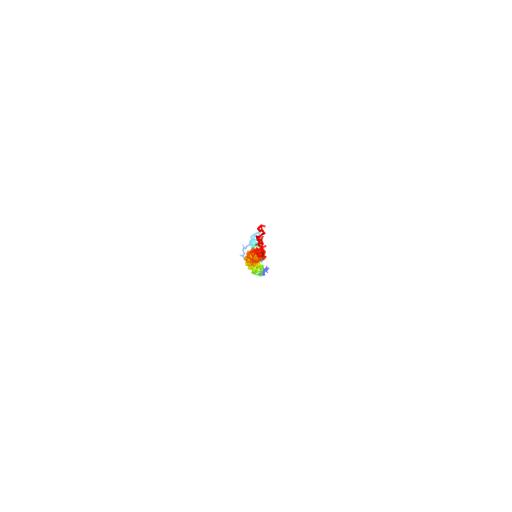-6.149 48.512 1.00 61.19 87 SER A CA 1
ATOM 696 C C . SER A 1 87 ? -32.362 -6.176 49.976 1.00 61.19 87 SER A C 1
ATOM 698 O O . SER A 1 87 ? -32.926 -6.928 50.761 1.00 61.19 87 SER A O 1
ATOM 700 N N . ASN A 1 88 ? -31.362 -5.376 50.359 1.00 58.81 88 ASN A N 1
ATOM 701 C CA . ASN A 1 88 ? -30.874 -5.319 51.744 1.00 58.81 88 ASN A CA 1
ATOM 702 C C . ASN A 1 88 ? -31.712 -4.403 52.660 1.00 58.81 88 ASN A C 1
ATOM 704 O O . ASN A 1 88 ? -31.441 -4.350 53.857 1.00 58.81 88 ASN A O 1
ATOM 708 N N . GLY A 1 89 ? -32.683 -3.655 52.121 1.00 53.53 89 GLY A N 1
ATOM 709 C CA . GLY A 1 89 ? -33.539 -2.746 52.894 1.00 53.53 89 GLY A CA 1
ATOM 710 C C . GLY A 1 89 ? -34.802 -3.391 53.477 1.00 53.53 89 GLY A C 1
ATOM 711 O O . GLY A 1 89 ? -35.352 -2.856 54.435 1.00 53.53 89 GLY A O 1
ATOM 712 N N . ASP A 1 90 ? -35.233 -4.538 52.939 1.00 54.06 90 ASP A N 1
ATOM 713 C CA . ASP A 1 90 ? -36.521 -5.170 53.280 1.00 54.06 90 ASP A CA 1
ATOM 714 C C . ASP A 1 90 ? -36.405 -6.385 54.221 1.00 54.06 90 ASP A C 1
ATOM 716 O O . ASP A 1 90 ? -37.414 -6.902 54.708 1.00 54.06 90 ASP A O 1
ATOM 720 N N . GLU A 1 91 ? -35.195 -6.831 54.570 1.00 53.28 91 GLU A N 1
ATOM 721 C CA . GLU A 1 91 ? -35.014 -7.897 55.561 1.00 53.28 91 GLU A CA 1
ATOM 722 C C . GLU A 1 91 ? -34.910 -7.334 56.995 1.00 53.28 91 GLU A C 1
ATOM 724 O O . GLU A 1 91 ? -33.833 -7.087 57.528 1.00 53.28 91 GLU A O 1
ATOM 729 N N . ARG A 1 92 ? -36.084 -7.236 57.643 1.00 53.62 92 ARG A N 1
ATOM 730 C CA . ARG A 1 92 ? -36.332 -7.283 59.106 1.00 53.62 92 ARG A CA 1
ATOM 731 C C . ARG A 1 92 ? -36.113 -6.015 59.951 1.00 53.62 92 ARG A C 1
ATOM 733 O O . ARG A 1 92 ? -35.310 -5.981 60.879 1.00 53.62 92 ARG A O 1
ATOM 740 N N . SER A 1 93 ? -37.057 -5.085 59.803 1.00 50.38 93 SER A N 1
ATOM 741 C CA . SER A 1 93 ? -37.780 -4.500 60.946 1.00 50.38 93 SER A CA 1
ATOM 742 C C . SER A 1 93 ? -38.981 -5.399 61.275 1.00 50.38 93 SER A C 1
ATOM 744 O O . SER A 1 93 ? -40.040 -5.252 60.675 1.00 50.38 93 SER A O 1
ATOM 746 N N . ALA A 1 94 ? -38.811 -6.393 62.154 1.00 52.75 94 ALA A N 1
ATOM 747 C CA . ALA A 1 94 ? -39.932 -7.168 62.704 1.00 52.75 94 ALA A CA 1
ATOM 748 C C . ALA A 1 94 ? -39.527 -7.970 63.954 1.00 52.75 94 ALA A C 1
ATOM 750 O O . ALA A 1 94 ? -39.554 -9.194 63.938 1.00 52.75 94 ALA A O 1
ATOM 751 N N . TYR A 1 95 ? -39.177 -7.287 65.046 1.00 49.06 95 TYR A N 1
ATOM 752 C CA . TYR A 1 95 ? -39.345 -7.831 66.400 1.00 49.06 95 TYR A CA 1
ATOM 753 C C . TYR A 1 95 ? -39.720 -6.689 67.344 1.00 49.06 95 TYR A C 1
ATOM 755 O O . TYR A 1 95 ? -38.859 -6.082 67.970 1.00 49.06 95 TYR A O 1
ATOM 763 N N . ASN A 1 96 ? -41.014 -6.369 67.416 1.00 53.28 96 ASN A N 1
ATOM 764 C CA . ASN A 1 96 ? -41.556 -5.602 68.536 1.00 53.28 96 ASN A CA 1
ATOM 765 C C . ASN A 1 96 ? -43.017 -5.996 68.808 1.00 53.28 96 ASN A C 1
ATOM 767 O O . ASN A 1 96 ? -43.948 -5.245 68.546 1.00 53.28 96 ASN A O 1
ATOM 771 N N . VAL A 1 97 ? -43.206 -7.228 69.277 1.00 53.25 97 VAL A N 1
ATOM 772 C CA . VAL A 1 97 ? -44.418 -7.734 69.945 1.00 53.25 97 VAL A CA 1
ATOM 773 C C . VAL A 1 97 ? -43.848 -8.809 70.887 1.00 53.25 97 VAL A C 1
ATOM 775 O O . VAL A 1 97 ? -43.283 -9.777 70.395 1.00 53.25 97 VAL A O 1
ATOM 778 N N . TYR A 1 98 ? -43.732 -8.672 72.208 1.00 45.47 98 TYR A N 1
ATOM 779 C CA . TYR A 1 98 ? -44.648 -8.164 73.220 1.00 45.47 98 TYR A CA 1
ATOM 780 C C . TYR A 1 98 ? -43.845 -7.531 74.371 1.00 45.47 98 TYR A C 1
ATOM 782 O O . TYR A 1 98 ? -42.952 -8.174 74.918 1.00 45.47 98 TYR A O 1
ATOM 790 N N . ALA A 1 99 ? -44.189 -6.308 74.779 1.00 48.53 99 ALA A N 1
ATOM 791 C CA . ALA A 1 99 ? -43.904 -5.839 76.131 1.00 48.53 99 ALA A CA 1
ATOM 792 C C . ALA A 1 99 ? -45.062 -6.310 77.022 1.00 48.53 99 ALA A C 1
ATOM 794 O O . ALA A 1 99 ? -46.195 -5.862 76.845 1.00 48.53 99 ALA A O 1
ATOM 795 N N . THR A 1 100 ? -44.805 -7.248 77.929 1.00 55.28 100 THR A N 1
ATOM 796 C CA . THR A 1 100 ? -45.722 -7.576 79.027 1.00 55.28 100 THR A CA 1
ATOM 797 C C . THR A 1 100 ? -45.575 -6.517 80.124 1.00 55.28 100 THR A C 1
ATOM 799 O O . THR A 1 100 ? -44.449 -6.286 80.567 1.00 55.28 100 THR A O 1
ATOM 802 N N . PRO A 1 101 ? -46.658 -5.853 80.566 1.00 51.53 101 PRO A N 1
ATOM 803 C CA . PRO A 1 101 ? -46.624 -5.038 81.768 1.00 51.53 101 PRO A CA 1
ATOM 804 C C . PRO A 1 101 ? -46.950 -5.928 82.970 1.00 51.53 101 PRO A C 1
ATOM 806 O O . PRO A 1 101 ? -48.085 -6.383 83.100 1.00 51.53 101 PRO A O 1
ATOM 809 N N . ASP A 1 102 ? -45.971 -6.156 83.842 1.00 48.75 102 ASP A N 1
ATOM 810 C CA . ASP A 1 102 ? -46.245 -6.697 85.172 1.00 48.75 102 ASP A CA 1
ATOM 811 C C . ASP A 1 102 ? -46.407 -5.531 86.157 1.00 48.75 102 ASP A C 1
ATOM 813 O O . ASP A 1 102 ? -45.546 -4.651 86.259 1.00 48.75 102 ASP A O 1
ATOM 817 N N . TYR A 1 103 ? -47.587 -5.528 86.782 1.00 51.38 103 TYR A N 1
ATOM 818 C CA . TYR A 1 103 ? -48.047 -4.665 87.871 1.00 51.38 103 TYR A CA 1
ATOM 819 C C . TYR A 1 103 ? -47.274 -4.902 89.172 1.00 51.38 103 TYR A C 1
ATOM 821 O O . TYR A 1 103 ? -46.912 -6.070 89.440 1.00 51.38 103 TYR A O 1
#

Radius of gyration: 43.07 Å; Cα contacts (8 Å, |Δi|>4): 17; chains: 1; bounding box: 78×22×132 Å

Sequence (103 aa):
MSFNAATLIPLKGENNLNTWARALKYLFDFIRNSISSVINEAKNNQTLHKCVKDISYIIDDKKNYTNIVAAKVEVKTKEIKEIKTKSNGDERSAYNVYATPDY

Mean predicted aligned error: 15.83 Å